Protein AF-A0A1S2WTK2-F1 (afdb_monomer)

Nearest PDB structures (foldseek):
  8rzk-assembly2_D  TM=8.057E-01  e=8.616E-03  Zobellia galactanivorans
  8rzh-assembly1_B  TM=8.071E-01  e=1.398E-02  Zobellia galactanivorans
  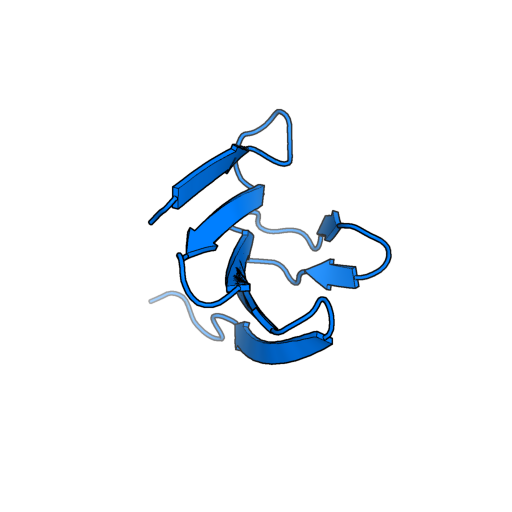4aef-assembly1_A  TM=6.734E-01  e=1.233E-01  Pyrococcus furiosus
  6w6b-assembly1_A-2  TM=5.224E-01  e=8.041E-01  Staphylococcus aureus
  7w7h-assembly1_B  TM=4.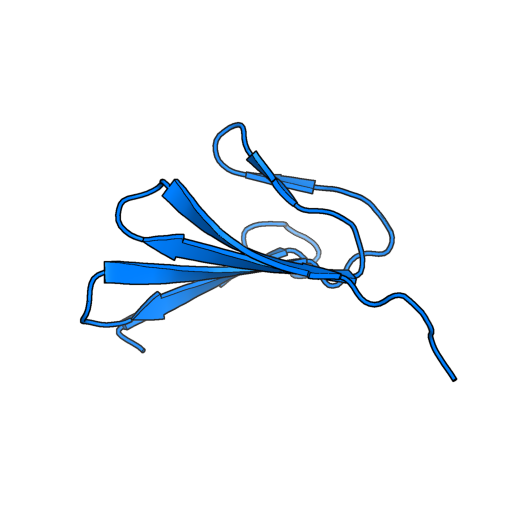629E-01  e=2.695E+00  Streptococcus suis 05ZYH33

Secondary structure (DSSP, 8-state):
--EEEE-STTS-EEEEE-TTSEEEEEE-SSS-EEETTEEE-TTEEEEEETTEEEEEEE-----

Structure (mmCIF, N/CA/C/O backbone):
data_AF-A0A1S2WTK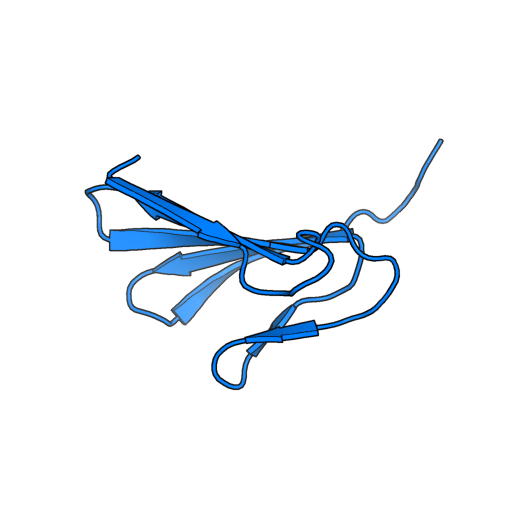2-F1
#
_entry.id   AF-A0A1S2WTK2-F1
#
loop_
_atom_site.group_PDB
_atom_site.id
_atom_site.type_symbol
_atom_site.label_atom_id
_atom_site.label_alt_id
_atom_site.label_comp_id
_atom_site.label_asym_id
_atom_site.label_entity_id
_atom_site.label_seq_id
_atom_site.pdbx_PDB_ins_code
_atom_site.Cartn_x
_atom_site.Cartn_y
_atom_site.Cartn_z
_atom_site.occupancy
_atom_site.B_iso_or_equiv
_atom_site.auth_seq_id
_atom_site.auth_comp_id
_atom_site.auth_asym_id
_atom_site.auth_atom_id
_atom_site.pdbx_PDB_model_num
ATOM 1 N N . MET A 1 1 ? -16.518 2.720 2.072 1.00 88.38 1 MET A N 1
ATOM 2 C CA . MET A 1 1 ? -15.306 3.546 1.912 1.00 88.38 1 MET A CA 1
ATOM 3 C C . MET A 1 1 ? -15.586 4.906 2.522 1.00 88.38 1 MET A C 1
ATOM 5 O O . MET A 1 1 ? -16.625 5.475 2.216 1.00 88.38 1 MET A O 1
ATOM 9 N N . THR A 1 2 ? -14.713 5.384 3.403 1.00 96.50 2 THR A N 1
ATOM 10 C CA . THR A 1 2 ? -14.833 6.677 4.099 1.00 96.50 2 THR A CA 1
ATOM 11 C C . THR A 1 2 ? -13.826 7.706 3.589 1.00 96.50 2 THR A C 1
ATOM 13 O O . THR A 1 2 ? -14.106 8.899 3.637 1.00 96.50 2 THR A O 1
ATOM 16 N N . SER A 1 3 ? -12.677 7.270 3.061 1.00 97.31 3 SER A N 1
ATOM 17 C CA . SER A 1 3 ? -11.660 8.159 2.492 1.00 97.31 3 SER A CA 1
ATOM 18 C C . SER A 1 3 ? -10.888 7.485 1.359 1.00 97.31 3 SER A C 1
ATOM 20 O O . SER A 1 3 ? -10.741 6.262 1.343 1.00 97.31 3 SER A O 1
ATOM 22 N N . PHE A 1 4 ? -10.380 8.294 0.430 1.00 97.75 4 PHE A N 1
ATOM 23 C CA . PHE A 1 4 ? -9.444 7.885 -0.614 1.00 97.75 4 PHE A CA 1
ATOM 24 C C . PHE A 1 4 ? -8.392 8.975 -0.817 1.00 97.75 4 PHE A C 1
ATOM 26 O O . PHE A 1 4 ? -8.728 10.161 -0.858 1.00 97.75 4 PHE A O 1
ATOM 33 N N . LYS A 1 5 ? -7.121 8.581 -0.939 1.00 97.62 5 LYS A N 1
ATOM 34 C CA . LYS A 1 5 ? -5.991 9.501 -1.116 1.00 97.62 5 LYS A CA 1
ATOM 35 C C . LYS A 1 5 ? -4.956 8.922 -2.072 1.00 97.62 5 LYS A C 1
ATOM 37 O O . LYS A 1 5 ? -4.602 7.748 -1.973 1.00 97.62 5 LYS A O 1
ATOM 42 N N . TYR A 1 6 ? -4.398 9.783 -2.915 1.00 97.94 6 TYR A N 1
ATOM 43 C CA . TYR A 1 6 ? -3.108 9.523 -3.544 1.00 97.94 6 TYR A CA 1
ATOM 44 C C . TYR A 1 6 ? -2.006 9.825 -2.527 1.00 97.94 6 TYR A C 1
ATOM 46 O O . TYR A 1 6 ? -2.009 10.883 -1.901 1.00 97.94 6 TYR A O 1
ATOM 54 N N . LEU A 1 7 ? -1.100 8.873 -2.337 1.00 96.12 7 LEU A N 1
ATOM 55 C CA . LEU A 1 7 ? 0.034 8.963 -1.416 1.00 96.12 7 LEU A CA 1
ATOM 56 C C . LEU A 1 7 ? 1.347 9.308 -2.136 1.00 96.12 7 LEU A C 1
ATOM 58 O O . LEU A 1 7 ? 2.373 9.480 -1.487 1.00 96.12 7 LEU A O 1
ATOM 62 N N . SER A 1 8 ? 1.322 9.377 -3.467 1.00 95.12 8 SER A N 1
ATOM 63 C CA . SER A 1 8 ? 2.452 9.772 -4.304 1.00 95.12 8 SER A CA 1
ATOM 64 C C . SER A 1 8 ?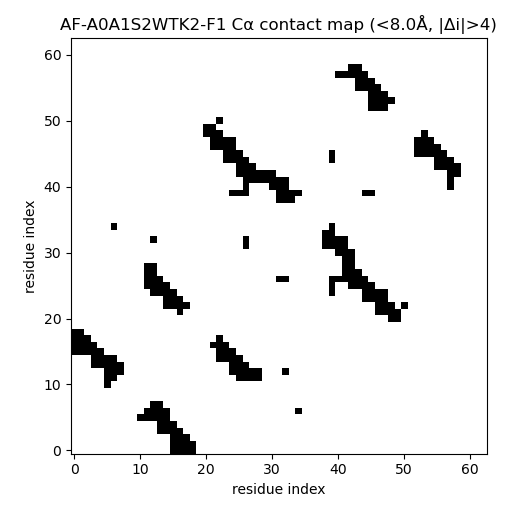 2.005 10.687 -5.444 1.00 95.12 8 SER A C 1
ATOM 66 O O . SER A 1 8 ? 0.868 10.588 -5.912 1.00 95.12 8 SER A O 1
ATOM 68 N N . ASP A 1 9 ? 2.913 11.542 -5.919 1.00 95.69 9 ASP A N 1
ATOM 69 C CA . ASP A 1 9 ? 2.632 12.554 -6.953 1.00 95.69 9 ASP A CA 1
ATOM 70 C C . ASP A 1 9 ? 2.237 11.940 -8.302 1.00 95.69 9 ASP A C 1
ATOM 72 O O . ASP A 1 9 ? 1.353 12.441 -8.995 1.00 95.69 9 ASP A O 1
ATOM 76 N N . ASP A 1 10 ? 2.841 10.797 -8.639 1.00 95.88 10 ASP A N 1
ATOM 77 C CA . ASP A 1 10 ? 2.510 9.991 -9.821 1.00 95.88 10 ASP A CA 1
ATOM 78 C C . ASP A 1 10 ? 1.176 9.236 -9.696 1.00 95.88 10 ASP A C 1
ATOM 80 O O . ASP A 1 10 ? 0.762 8.555 -10.632 1.00 95.88 10 ASP A O 1
ATOM 84 N N . ARG A 1 11 ? 0.500 9.344 -8.543 1.00 96.94 11 ARG A N 1
ATOM 85 C CA . ARG A 1 11 ? -0.792 8.714 -8.234 1.00 96.94 11 ARG A CA 1
ATOM 86 C C . ARG A 1 11 ? -0.781 7.180 -8.224 1.00 96.94 11 ARG A C 1
ATOM 88 O O . ARG A 1 11 ? -1.846 6.564 -8.148 1.00 96.94 11 ARG A O 1
ATOM 95 N N . LEU A 1 12 ? 0.399 6.558 -8.249 1.00 97.31 12 LEU A N 1
ATOM 96 C CA . LEU A 1 12 ? 0.556 5.100 -8.264 1.00 97.31 12 LEU A CA 1
ATOM 97 C C . LEU A 1 12 ? 0.535 4.465 -6.869 1.00 97.31 12 LEU A C 1
ATOM 99 O O . LEU A 1 12 ? 0.323 3.261 -6.769 1.00 97.31 12 LEU A O 1
ATOM 103 N N . LEU A 1 13 ? 0.727 5.245 -5.802 1.00 97.75 13 LEU A N 1
ATOM 104 C CA . LEU A 1 13 ? 0.498 4.810 -4.426 1.00 97.75 13 LEU A CA 1
ATOM 105 C C . LEU A 1 13 ? -0.826 5.388 -3.936 1.00 97.75 13 LEU A C 1
ATOM 107 O O . LEU A 1 13 ? -1.024 6.604 -3.956 1.00 97.75 13 LEU A O 1
ATOM 111 N N . GLN A 1 14 ? -1.735 4.524 -3.509 1.00 98.25 14 GLN A N 1
ATOM 112 C CA . GLN A 1 14 ? -3.106 4.898 -3.175 1.00 98.25 14 GLN A CA 1
ATOM 113 C C . GLN A 1 14 ?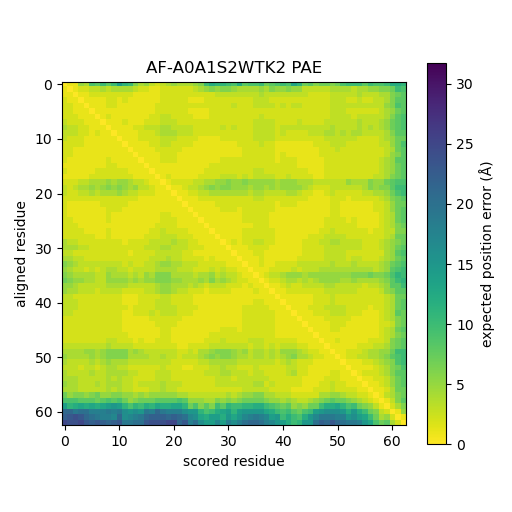 -3.500 4.309 -1.829 1.00 98.25 14 GLN A C 1
ATOM 115 O O . GLN A 1 14 ? -3.109 3.191 -1.510 1.00 98.25 14 GLN A O 1
ATOM 120 N N . SER A 1 15 ? -4.287 5.054 -1.058 1.00 97.56 15 SER A N 1
ATOM 121 C CA . SER A 1 15 ? -4.858 4.609 0.211 1.00 97.56 15 SER A CA 1
ATOM 122 C C . SER A 1 15 ? -6.371 4.741 0.184 1.00 97.56 15 SER A C 1
ATOM 124 O O . SER A 1 15 ? -6.899 5.783 -0.208 1.00 97.56 15 SER A O 1
ATOM 126 N N . THR A 1 16 ? -7.055 3.687 0.616 1.00 97.94 16 THR A N 1
ATOM 127 C CA . THR A 1 16 ? -8.507 3.645 0.794 1.00 97.94 16 THR A CA 1
ATOM 128 C C . THR A 1 16 ? -8.827 3.261 2.229 1.00 97.94 16 THR A C 1
ATOM 130 O O . THR A 1 16 ? -8.336 2.247 2.720 1.00 97.94 16 THR A O 1
ATOM 133 N N . GLU A 1 17 ? -9.676 4.043 2.888 1.00 97.19 17 GLU A N 1
ATOM 134 C CA . GLU A 1 17 ? -10.120 3.795 4.260 1.00 97.19 17 GLU A CA 1
ATOM 135 C C . GLU A 1 17 ? -11.577 3.319 4.289 1.00 97.19 17 GLU A C 1
ATOM 137 O O . GLU A 1 17 ? -12.429 3.768 3.508 1.00 97.19 17 GLU A O 1
ATOM 142 N N . PHE A 1 18 ? -11.868 2.394 5.199 1.00 95.88 18 PHE A N 1
ATOM 143 C CA . PHE A 1 18 ? -13.193 1.827 5.428 1.00 95.88 1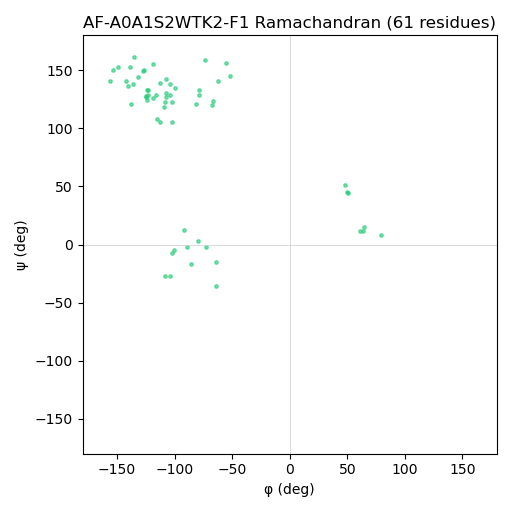8 PHE A CA 1
ATOM 144 C C . PHE A 1 18 ? -13.667 2.112 6.859 1.00 95.88 18 PHE A C 1
ATOM 146 O O . PHE A 1 18 ? -12.873 2.309 7.773 1.00 95.88 18 PHE A O 1
ATOM 153 N N . SER A 1 19 ? -14.987 2.118 7.069 1.00 93.19 19 SER A N 1
ATOM 154 C CA . SER A 1 19 ? -15.617 2.514 8.340 1.00 93.19 19 SER A CA 1
ATOM 155 C C . SER A 1 19 ? -15.281 1.610 9.530 1.00 93.19 19 SER A C 1
ATOM 157 O O . SER A 1 19 ? -15.529 1.989 10.668 1.00 93.19 19 SER A O 1
ATOM 159 N N . ASN A 1 20 ? -14.732 0.423 9.282 1.00 92.12 20 ASN A N 1
ATOM 160 C CA . ASN A 1 20 ? -14.279 -0.526 10.296 1.00 92.12 20 ASN A CA 1
ATOM 161 C C . ASN A 1 20 ? -12.793 -0.353 10.673 1.00 92.12 20 ASN A C 1
ATOM 163 O O . ASN A 1 20 ? -12.233 -1.235 11.312 1.00 92.12 20 ASN A O 1
ATOM 167 N N . GLY A 1 21 ? -12.142 0.745 10.268 1.00 91.62 21 GLY A N 1
ATOM 168 C CA . GLY A 1 21 ? -10.734 1.015 10.590 1.00 91.62 21 GLY A CA 1
ATOM 169 C C . GLY A 1 21 ? -9.727 0.265 9.713 1.00 91.62 21 GLY A C 1
ATOM 170 O O . GLY A 1 21 ? -8.525 0.306 9.982 1.00 91.62 21 GLY A O 1
ATOM 171 N N . ILE A 1 22 ? -10.199 -0.406 8.657 1.00 96.50 22 ILE A N 1
ATOM 172 C CA . ILE A 1 22 ? -9.341 -1.032 7.652 1.00 96.50 22 ILE A CA 1
ATOM 173 C C . ILE A 1 22 ? -8.818 0.031 6.689 1.00 96.50 22 ILE A C 1
ATOM 175 O O . ILE A 1 22 ? -9.584 0.834 6.148 1.00 96.50 22 ILE A O 1
ATOM 179 N N . ILE A 1 23 ? -7.512 -0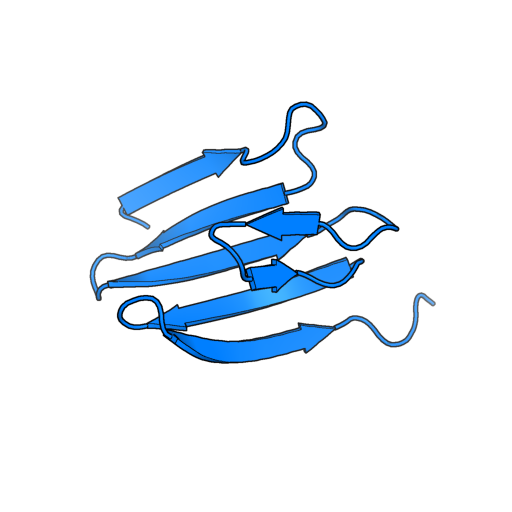.014 6.434 1.00 97.00 23 ILE A N 1
ATOM 180 C CA . ILE A 1 23 ? -6.837 0.812 5.433 1.00 97.00 23 ILE A CA 1
ATOM 181 C C . ILE A 1 23 ? -6.206 -0.113 4.399 1.00 97.00 23 ILE A C 1
ATOM 183 O O . ILE A 1 23 ? -5.431 -1.005 4.736 1.00 97.00 23 ILE A O 1
ATOM 187 N N . VAL A 1 24 ? -6.513 0.113 3.129 1.00 97.31 24 VAL A N 1
ATOM 188 C CA . VAL A 1 24 ? -5.932 -0.622 2.005 1.00 97.31 24 VAL A CA 1
ATOM 189 C C . VAL A 1 24 ? -4.985 0.301 1.261 1.00 97.31 24 VAL A C 1
ATOM 191 O O . VAL A 1 24 ? -5.399 1.357 0.786 1.00 97.31 24 VAL A O 1
ATOM 194 N N . ILE A 1 25 ? -3.724 -0.109 1.148 1.00 97.62 25 ILE A N 1
ATOM 195 C CA . ILE A 1 25 ? -2.688 0.603 0.405 1.00 97.62 25 ILE A CA 1
ATOM 196 C C . ILE A 1 25 ? -2.354 -0.193 -0.849 1.00 97.62 25 ILE A C 1
ATOM 198 O O . ILE A 1 25 ? -1.871 -1.318 -0.752 1.00 97.62 25 ILE A O 1
ATOM 202 N N . ALA A 1 26 ? -2.582 0.394 -2.017 1.00 97.94 26 ALA A N 1
ATOM 203 C CA . ALA A 1 26 ? -2.226 -0.195 -3.301 1.00 97.94 26 ALA A CA 1
ATOM 204 C C . ALA A 1 26 ? -1.023 0.539 -3.897 1.00 97.94 26 ALA A C 1
ATOM 206 O O . ALA A 1 26 ? -1.019 1.769 -3.974 1.00 97.94 26 ALA A O 1
ATOM 207 N N . ASN A 1 27 ? -0.015 -0.216 -4.325 1.00 97.69 27 ASN A N 1
ATOM 208 C CA . ASN A 1 27 ? 1.116 0.285 -5.091 1.00 97.69 27 ASN A CA 1
ATOM 209 C C . ASN A 1 27 ? 1.064 -0.294 -6.505 1.00 97.69 27 ASN A C 1
ATOM 211 O O . ASN A 1 27 ? 1.389 -1.460 -6.724 1.00 97.69 27 ASN A O 1
ATOM 215 N N . PHE A 1 28 ? 0.676 0.540 -7.462 1.00 96.44 28 PHE A N 1
ATOM 216 C CA . PHE A 1 28 ? 0.632 0.205 -8.883 1.00 96.44 28 PHE A CA 1
ATOM 217 C C . PHE A 1 28 ? 1.948 0.496 -9.609 1.00 96.44 28 PHE A C 1
ATOM 219 O O . PHE A 1 28 ? 2.053 0.217 -10.803 1.00 96.44 28 PHE A O 1
ATOM 226 N N . ALA A 1 29 ? 2.952 1.050 -8.929 1.00 95.94 29 ALA A N 1
ATOM 227 C CA . ALA A 1 29 ? 4.254 1.294 -9.530 1.00 95.94 29 ALA A CA 1
ATOM 228 C C . ALA A 1 29 ? 5.044 -0.007 -9.709 1.00 95.94 29 ALA A C 1
ATOM 230 O O . ALA A 1 29 ? 4.809 -1.009 -9.031 1.00 95.94 29 ALA A O 1
ATOM 231 N N . ASP A 1 30 ? 6.016 0.045 -10.614 1.00 95.19 30 ASP A N 1
ATOM 232 C CA . ASP A 1 30 ? 7.013 -1.008 -10.844 1.00 95.19 30 ASP A CA 1
ATOM 233 C C . ASP A 1 30 ? 8.154 -0.981 -9.814 1.00 95.19 30 ASP A C 1
ATOM 235 O O . ASP A 1 30 ? 9.084 -1.779 -9.877 1.00 95.19 30 ASP A O 1
ATOM 239 N N . VAL A 1 31 ? 8.075 -0.078 -8.832 1.00 95.69 31 VAL A N 1
ATOM 240 C CA . VAL A 1 31 ? 9.055 0.076 -7.754 1.00 95.69 31 VAL A CA 1
ATOM 241 C C . VAL A 1 31 ? 8.381 0.024 -6.386 1.00 95.69 31 VAL A C 1
ATOM 243 O O . VAL A 1 31 ? 7.225 0.423 -6.223 1.00 95.69 31 VAL A O 1
ATOM 246 N N . THR A 1 32 ? 9.116 -0.461 -5.387 1.00 96.25 32 THR A N 1
ATOM 247 C CA . THR A 1 32 ? 8.707 -0.384 -3.979 1.00 96.25 32 THR A CA 1
ATOM 248 C C . THR A 1 32 ? 8.586 1.075 -3.549 1.00 96.25 32 THR A C 1
ATOM 250 O O . THR A 1 32 ? 9.405 1.908 -3.935 1.00 96.25 32 THR A O 1
ATOM 253 N N . LYS A 1 33 ? 7.571 1.378 -2.738 1.00 95.50 33 LYS A N 1
ATOM 254 C CA . LYS A 1 33 ? 7.355 2.707 -2.160 1.00 95.50 33 LYS A CA 1
ATOM 255 C C . LYS A 1 33 ? 7.187 2.626 -0.655 1.00 95.50 33 LYS A C 1
ATOM 257 O O . LYS A 1 33 ? 6.625 1.655 -0.153 1.00 95.50 33 LYS A O 1
ATOM 262 N N . ASP A 1 34 ? 7.604 3.674 0.041 1.00 92.75 34 ASP A N 1
ATOM 263 C CA . ASP A 1 34 ? 7.497 3.744 1.493 1.00 92.75 34 ASP A CA 1
ATOM 264 C C . ASP A 1 34 ? 6.286 4.571 1.914 1.00 92.75 34 ASP A C 1
ATOM 266 O O . ASP A 1 34 ? 6.043 5.669 1.413 1.00 92.75 34 ASP A O 1
ATOM 270 N N . TYR A 1 35 ? 5.533 4.050 2.879 1.00 90.06 35 TYR A N 1
ATOM 271 C CA . TYR A 1 35 ? 4.449 4.770 3.532 1.00 90.06 35 TYR A CA 1
ATOM 272 C C . TYR A 1 35 ? 4.478 4.503 5.030 1.00 90.06 35 TYR A C 1
ATOM 274 O O . TYR A 1 35 ? 4.370 3.362 5.466 1.00 90.06 35 TYR A O 1
ATOM 282 N N . ASN A 1 36 ? 4.612 5.558 5.835 1.00 87.69 36 ASN A N 1
ATOM 283 C CA . ASN A 1 36 ? 4.612 5.467 7.298 1.00 87.69 36 ASN A CA 1
ATOM 284 C C . ASN A 1 36 ? 5.583 4.397 7.853 1.00 87.69 36 ASN A C 1
ATOM 286 O O . ASN A 1 36 ? 5.222 3.608 8.725 1.00 87.69 36 ASN A O 1
ATOM 290 N N . LYS A 1 37 ? 6.817 4.360 7.322 1.00 88.75 37 LYS A N 1
ATOM 291 C CA . LYS A 1 37 ? 7.866 3.367 7.646 1.00 88.75 37 LYS A CA 1
ATOM 292 C C . LYS A 1 37 ? 7.532 1.920 7.244 1.00 88.75 37 LYS A C 1
ATOM 294 O O . LYS A 1 37 ? 8.182 0.990 7.714 1.00 88.75 37 LYS A O 1
ATOM 299 N N . ILE A 1 38 ? 6.529 1.727 6.390 1.00 90.56 38 ILE A N 1
ATOM 300 C CA . ILE A 1 38 ? 6.178 0.440 5.795 1.00 90.56 38 ILE A CA 1
ATOM 301 C C . ILE A 1 38 ? 6.587 0.455 4.327 1.00 90.56 38 ILE A C 1
ATOM 303 O O . ILE A 1 38 ? 6.145 1.314 3.566 1.00 90.56 38 ILE A O 1
ATOM 307 N N . ASN A 1 39 ? 7.355 -0.551 3.922 1.00 94.12 39 ASN A N 1
ATOM 308 C CA . ASN A 1 39 ? 7.692 -0.763 2.522 1.00 94.12 39 ASN A CA 1
ATOM 309 C C . ASN A 1 39 ? 6.517 -1.479 1.842 1.00 94.12 39 ASN A C 1
ATOM 311 O O . ASN A 1 39 ? 6.128 -2.586 2.240 1.00 94.12 39 ASN A O 1
ATOM 315 N N . ILE A 1 40 ? 5.957 -0.846 0.817 1.00 95.81 40 ILE A N 1
ATOM 316 C CA . ILE A 1 40 ? 4.866 -1.350 -0.013 1.00 95.81 40 ILE A CA 1
ATOM 317 C C . ILE A 1 40 ? 5.485 -1.833 -1.330 1.00 95.81 40 ILE A C 1
ATOM 319 O O . ILE A 1 40 ? 5.891 -0.998 -2.146 1.00 95.81 40 ILE A O 1
ATOM 323 N N . PRO A 1 41 ? 5.612 -3.155 -1.551 1.00 95.94 41 PRO A N 1
ATOM 324 C CA . PRO A 1 41 ? 6.248 -3.688 -2.754 1.00 95.94 41 PRO A CA 1
ATOM 325 C C . PRO A 1 41 ? 5.615 -3.158 -4.042 1.00 95.94 41 PRO A C 1
ATOM 327 O O . PRO A 1 41 ? 4.445 -2.768 -4.050 1.00 95.94 41 PRO A O 1
ATOM 330 N N . ALA A 1 42 ? 6.376 -3.167 -5.133 1.00 96.06 42 ALA A N 1
ATOM 331 C CA . ALA A 1 42 ? 5.829 -2.929 -6.464 1.00 96.06 42 ALA A CA 1
ATOM 332 C C . ALA A 1 42 ? 4.624 -3.846 -6.731 1.00 96.06 42 ALA A C 1
ATOM 334 O O . ALA A 1 42 ? 4.610 -4.995 -6.278 1.00 96.06 42 ALA A O 1
ATOM 335 N N . LYS A 1 43 ? 3.629 -3.338 -7.464 1.00 96.12 43 LYS A N 1
ATOM 336 C CA . LYS A 1 43 ? 2.455 -4.103 -7.928 1.00 96.12 43 LYS A CA 1
ATOM 337 C C . LYS A 1 43 ? 1.806 -4.937 -6.816 1.00 96.12 43 LYS A C 1
ATOM 339 O O . LYS A 1 43 ? 1.599 -6.147 -6.945 1.00 96.12 43 LYS A O 1
ATOM 344 N N . SER A 1 44 ? 1.526 -4.287 -5.692 1.00 96.88 44 SER A N 1
ATOM 345 C CA . SER A 1 44 ? 1.022 -4.955 -4.494 1.00 96.88 44 SER A CA 1
ATOM 346 C C . SER A 1 44 ? -0.129 -4.207 -3.839 1.00 96.88 44 SER A C 1
ATOM 348 O O . SER A 1 44 ? -0.343 -3.015 -4.064 1.00 96.88 44 SER A O 1
ATOM 350 N N . VAL A 1 45 ? -0.862 -4.930 -2.999 1.00 97.44 45 VAL A N 1
ATOM 351 C CA . VAL A 1 45 ? -1.877 -4.399 -2.095 1.00 97.44 45 VAL A CA 1
ATOM 352 C C . VAL A 1 45 ? -1.540 -4.850 -0.678 1.00 97.44 45 VAL A C 1
ATOM 354 O O . VAL A 1 45 ? -1.334 -6.036 -0.416 1.00 97.44 45 VAL A O 1
ATOM 357 N N . VAL A 1 46 ? -1.487 -3.901 0.250 1.00 97.12 46 VAL A N 1
ATOM 358 C CA . VAL A 1 46 ? -1.250 -4.122 1.678 1.00 97.12 46 VAL A CA 1
ATOM 359 C C . VAL A 1 46 ? -2.493 -3.694 2.442 1.00 97.12 46 VAL A C 1
ATOM 361 O O . VAL A 1 46 ? -2.980 -2.580 2.265 1.00 97.12 46 VAL A O 1
ATOM 364 N N . ILE A 1 47 ? -2.999 -4.571 3.303 1.00 97.44 47 ILE A N 1
ATOM 365 C CA . ILE A 1 47 ? -4.143 -4.288 4.170 1.00 97.44 47 ILE A CA 1
ATOM 366 C C . ILE A 1 47 ? -3.626 -4.055 5.583 1.00 97.44 47 ILE A C 1
ATOM 368 O O . ILE A 1 47 ? -2.868 -4.870 6.121 1.00 97.44 47 ILE A O 1
ATOM 372 N N . LEU A 1 48 ? -4.050 -2.941 6.171 1.00 96.06 48 LEU A N 1
ATOM 373 C CA . LEU A 1 48 ? -3.763 -2.556 7.539 1.00 96.06 48 LEU A CA 1
ATOM 374 C C . LEU A 1 48 ? -5.041 -2.578 8.376 1.00 96.06 48 LEU A C 1
ATOM 376 O O . LEU A 1 48 ? -6.077 -2.066 7.954 1.00 96.06 48 LEU A O 1
ATOM 380 N N . GLU A 1 49 ? -4.923 -3.084 9.596 1.00 94.62 49 GLU A N 1
ATOM 381 C CA . GLU A 1 49 ? -5.904 -2.914 10.664 1.00 94.62 49 GLU A CA 1
ATOM 382 C C . GLU A 1 49 ? -5.177 -2.291 11.857 1.00 94.62 49 GLU A C 1
ATOM 384 O O . GLU A 1 49 ? -4.139 -2.798 12.290 1.00 94.62 49 GLU A O 1
ATOM 389 N N . ASN A 1 50 ? -5.662 -1.154 12.365 1.00 87.75 50 ASN A N 1
ATOM 390 C CA . ASN A 1 50 ? -5.013 -0.427 13.466 1.00 87.75 50 ASN A CA 1
ATOM 391 C C . ASN A 1 50 ? -3.507 -0.168 13.221 1.00 87.75 50 ASN A C 1
ATOM 393 O O . ASN A 1 50 ? -2.672 -0.382 14.101 1.00 87.75 50 ASN A O 1
ATOM 397 N N . ASN A 1 51 ? -3.151 0.260 12.000 1.00 85.00 51 ASN A N 1
ATOM 398 C CA . ASN A 1 51 ? -1.774 0.487 11.525 1.00 85.00 51 ASN A CA 1
ATOM 399 C C . ASN A 1 51 ? -0.848 -0.747 11.522 1.00 85.00 51 ASN A C 1
ATOM 401 O O . ASN A 1 51 ? 0.359 -0.602 11.321 1.00 85.00 51 ASN A O 1
ATOM 405 N N . LYS A 1 52 ? -1.379 -1.960 11.704 1.00 92.12 52 LYS A N 1
ATOM 406 C CA . LYS A 1 52 ? -0.624 -3.213 11.583 1.00 92.12 52 LYS A CA 1
ATOM 407 C C . LYS A 1 52 ? -0.966 -3.903 10.275 1.00 92.12 52 LYS A C 1
ATOM 409 O O . LYS A 1 52 ? -2.131 -3.966 9.901 1.00 92.12 52 LYS A O 1
ATOM 414 N N . ILE A 1 53 ? 0.043 -4.447 9.601 1.00 95.19 53 ILE A N 1
ATOM 415 C CA . ILE A 1 53 ? -0.168 -5.253 8.396 1.00 95.19 53 ILE A CA 1
ATOM 416 C C . ILE A 1 53 ? -0.878 -6.540 8.796 1.00 95.19 53 ILE A C 1
ATOM 418 O O . ILE A 1 53 ? -0.333 -7.323 9.571 1.00 95.19 53 ILE A O 1
ATOM 422 N N . VAL A 1 54 ? -2.067 -6.754 8.241 1.00 96.81 54 VAL A N 1
ATOM 423 C CA . VAL A 1 54 ? -2.832 -7.995 8.424 1.00 96.81 54 VAL A CA 1
ATOM 424 C C . VAL A 1 54 ? -2.773 -8.888 7.193 1.00 96.81 54 VAL A C 1
ATOM 426 O O . VAL A 1 54 ? -2.850 -10.103 7.321 1.00 96.81 54 VAL A O 1
ATOM 429 N N . GLN A 1 55 ? -2.582 -8.310 6.003 1.00 96.31 55 GLN A N 1
ATOM 430 C CA . GLN A 1 55 ? -2.481 -9.069 4.760 1.00 96.31 55 GLN A CA 1
ATOM 431 C C . GLN A 1 55 ? -1.644 -8.321 3.718 1.00 96.31 55 GLN A C 1
ATOM 433 O O . GLN A 1 55 ? -1.623 -7.087 3.675 1.00 96.31 55 GLN A O 1
ATOM 438 N N . ARG A 1 56 ? -0.980 -9.080 2.843 1.00 95.31 56 ARG A N 1
ATOM 439 C CA . ARG A 1 56 ? -0.278 -8.569 1.663 1.00 95.31 56 ARG A CA 1
ATOM 440 C C . ARG A 1 56 ? -0.580 -9.452 0.457 1.00 95.31 56 ARG A C 1
ATOM 442 O O . ARG A 1 56 ? -0.568 -10.675 0.571 1.00 95.31 56 ARG A O 1
ATOM 449 N N . PHE A 1 57 ? -0.803 -8.816 -0.685 1.00 94.81 57 PHE A N 1
ATOM 450 C CA . PHE A 1 57 ? -0.929 -9.450 -1.991 1.00 94.81 57 PHE A CA 1
ATOM 451 C C . PHE A 1 57 ? 0.076 -8.804 -2.934 1.00 94.81 57 PHE A C 1
ATOM 453 O O . PHE A 1 57 ? 0.084 -7.584 -3.063 1.00 94.81 57 PHE A O 1
ATOM 460 N N . THR A 1 58 ? 0.907 -9.603 -3.590 1.00 92.12 58 THR A N 1
ATOM 461 C CA . THR A 1 58 ? 1.867 -9.128 -4.590 1.00 92.12 58 THR A CA 1
ATOM 462 C C . THR A 1 58 ? 1.590 -9.873 -5.882 1.00 92.12 58 THR A C 1
ATOM 464 O O . THR A 1 58 ? 1.428 -11.092 -5.852 1.00 92.12 58 THR A O 1
ATOM 467 N N . ALA A 1 59 ? 1.528 -9.161 -7.004 1.00 85.06 59 ALA A N 1
ATOM 468 C CA . ALA A 1 59 ? 1.439 -9.811 -8.303 1.00 85.06 59 ALA A CA 1
ATOM 469 C C . ALA A 1 59 ? 2.750 -10.563 -8.589 1.00 85.06 59 ALA A C 1
ATOM 471 O O . ALA A 1 59 ? 3.829 -9.974 -8.543 1.00 85.06 59 ALA A O 1
ATOM 472 N N . THR A 1 60 ? 2.664 -11.868 -8.855 1.00 74.44 6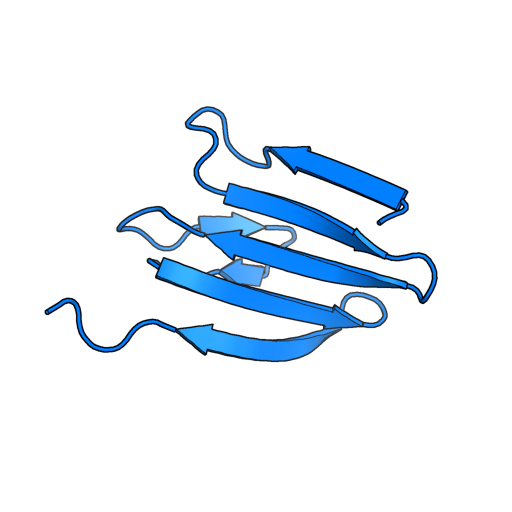0 THR A N 1
ATOM 473 C CA . THR A 1 60 ? 3.828 -12.722 -9.159 1.00 74.44 60 THR A CA 1
ATOM 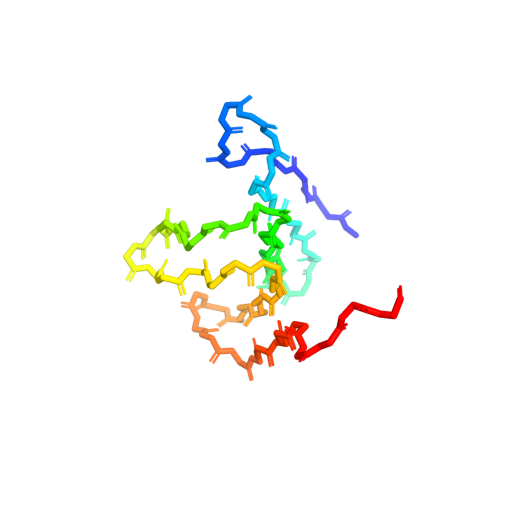474 C C . THR A 1 60 ? 3.983 -13.034 -10.648 1.00 74.44 60 THR A C 1
ATOM 476 O O . THR A 1 60 ? 4.996 -13.604 -11.039 1.00 74.44 60 THR A O 1
ATOM 479 N N . SER A 1 61 ? 3.017 -12.650 -11.483 1.00 65.44 61 SER A N 1
ATOM 480 C CA . SER A 1 61 ? 3.059 -12.819 -12.937 1.00 65.44 61 SER A CA 1
ATOM 481 C C . SER A 1 61 ? 2.141 -11.804 -13.618 1.00 65.44 61 SER A C 1
ATOM 483 O O . SER A 1 61 ? 1.047 -11.529 -13.126 1.00 65.44 61 SER A O 1
ATOM 485 N N . PHE A 1 62 ? 2.593 -11.269 -14.750 1.00 62.06 62 PHE A N 1
ATOM 486 C CA . PHE A 1 62 ? 1.780 -10.503 -15.691 1.00 62.06 62 PHE A CA 1
ATOM 487 C C . PHE A 1 62 ? 1.747 -11.333 -16.973 1.00 62.06 62 PHE A C 1
ATOM 489 O O . PHE A 1 62 ? 2.795 -11.518 -17.591 1.00 62.06 62 PHE A O 1
ATOM 496 N N . GLU A 1 63 ? 0.593 -11.932 -17.270 1.00 57.22 63 GLU A N 1
ATOM 497 C CA . GLU A 1 63 ? 0.329 -12.560 -18.574 1.00 57.22 63 GLU A CA 1
ATOM 498 C C . GLU A 1 63 ? 0.112 -11.494 -19.653 1.00 57.22 63 GLU A C 1
ATOM 500 O O . GLU A 1 63 ? -0.456 -10.424 -19.321 1.00 57.22 63 GLU A O 1
#

pLDDT: mean 93.02, std 8.16, range [57.22, 98.25]

Solvent-accessible surface area (backbone atoms only — not comparable to full-atom values): 3710 Å² total; per-residue (Å²): 116,76,47,76,44,69,77,40,96,86,56,37,31,33,38,38,33,35,88,87,56,38,36,40,38,38,24,71,35,96,51,67,45,77,54,97,94,39,81,41,50,35,42,21,40,39,34,26,49,85,89,37,82,75,47,76,48,65,71,88,76,85,133

Sequence (63 aa):
MTSFKYLSDDRLLQSTEFSNGIIVIANFADVTKDYNKINIPAKSVVILENNKIVQRFTATSFE

Mean predicted aligned error: 3.35 Å

Foldseek 3Di:
DPDKDQPDPVSQWIWDADPQQKIKIAHQACQWDDDPNDTQGHQKIFIDHPNDTPDIDHDPDDD

Radius of gyration: 11.38 Å; Cα contacts (8 Å, |Δi|>4): 133; chains: 1; bounding box: 25×25×32 Å